Protein AF-A0A4S0ILC7-F1 (afdb_monomer_lite)

pLDDT: mean 93.52, std 3.7, range [79.75, 98.19]

Secondary structure (DSSP, 8-state):
---GGGHHHHHHTTT-------EE--EEEPPP---S-SSEEE-SSEEEEE-TTS-EEEEETT-EEEE-SHHHHHTGGGGHHHHHH-TTTEEEESS--

Foldseek 3Di:
DPPQQCPQVVCVVVVDHDLHWDKAWDKDKDQADDPPDPAWDADQAWTWGADPNNIIIITGHLAIETEQDPSCVVCVVVCVVVCVVRVPRYHYDDHGD

Radius of gyration: 16.6 Å; chains: 1; bounding box: 36×27×40 Å

Structure (mmCIF, N/CA/C/O backbone):
data_AF-A0A4S0ILC7-F1
#
_entry.id   AF-A0A4S0ILC7-F1
#
loop_
_atom_site.group_PDB
_atom_site.id
_atom_site.type_symbol
_atom_site.label_atom_id
_atom_site.label_alt_id
_atom_site.label_comp_id
_atom_site.label_asym_id
_atom_site.label_entity_id
_atom_site.label_seq_id
_atom_site.pdbx_PDB_ins_code
_atom_site.Cartn_x
_atom_site.Cartn_y
_atom_site.Cartn_z
_atom_site.occupancy
_atom_site.B_iso_or_equiv
_atom_site.auth_seq_id
_atom_site.auth_comp_id
_atom_site.auth_asym_id
_atom_site.auth_atom_id
_atom_site.pdbx_PDB_model_num
ATOM 1 N N . VAL A 1 1 ? -18.219 5.252 -0.470 1.00 93.50 1 VAL A N 1
ATOM 2 C CA . VAL A 1 1 ? -17.538 6.493 -0.926 1.00 93.50 1 VAL A CA 1
ATOM 3 C C . VAL A 1 1 ? -16.284 6.117 -1.701 1.00 93.50 1 VAL A C 1
ATOM 5 O O . VAL A 1 1 ? -15.779 5.029 -1.468 1.00 93.50 1 VAL A O 1
ATOM 8 N N . ALA A 1 2 ? -15.784 6.973 -2.597 1.00 95.50 2 ALA A N 1
ATOM 9 C CA . ALA A 1 2 ? -14.556 6.736 -3.372 1.00 95.50 2 ALA A CA 1
ATOM 10 C C . ALA A 1 2 ? -13.360 7.533 -2.805 1.00 95.50 2 ALA A C 1
ATOM 12 O O . ALA A 1 2 ? -12.646 8.208 -3.536 1.00 95.50 2 ALA A O 1
ATOM 13 N N . GLY A 1 3 ? -13.186 7.507 -1.478 1.00 95.00 3 GLY A N 1
ATOM 14 C CA . GLY A 1 3 ? -12.189 8.320 -0.765 1.00 95.00 3 GLY A CA 1
ATOM 15 C C . GLY A 1 3 ? -10.831 7.642 -0.561 1.00 95.00 3 GLY A C 1
ATOM 16 O O . GLY A 1 3 ? -9.963 8.208 0.098 1.00 95.00 3 GLY A O 1
ATOM 17 N N . GLY A 1 4 ? -10.647 6.414 -1.061 1.00 94.94 4 GLY A N 1
ATOM 18 C CA . GLY A 1 4 ? -9.428 5.631 -0.843 1.00 94.94 4 GLY A CA 1
ATOM 19 C C . GLY A 1 4 ? -9.092 5.496 0.646 1.00 94.94 4 GLY A C 1
ATOM 20 O O . GLY A 1 4 ? -9.980 5.219 1.458 1.00 94.94 4 GLY A O 1
ATOM 21 N N . ALA A 1 5 ? -7.832 5.759 1.001 1.00 93.62 5 ALA A N 1
ATOM 22 C CA . ALA A 1 5 ? -7.323 5.716 2.375 1.00 93.62 5 ALA A CA 1
ATOM 23 C C . ALA A 1 5 ? -8.076 6.644 3.355 1.00 93.62 5 ALA A C 1
ATOM 25 O O . ALA A 1 5 ? -8.105 6.374 4.551 1.00 93.62 5 ALA A O 1
ATOM 26 N N . TRP A 1 6 ? -8.745 7.695 2.865 1.00 94.56 6 TRP A N 1
ATOM 27 C CA . TRP A 1 6 ? -9.512 8.635 3.693 1.00 94.56 6 TRP A CA 1
ATOM 28 C C . TRP A 1 6 ? -10.996 8.273 3.835 1.00 94.56 6 TRP A C 1
ATOM 30 O O . TRP A 1 6 ? -11.763 9.027 4.436 1.00 94.56 6 TRP A O 1
ATOM 40 N N . SER A 1 7 ? -11.430 7.124 3.304 1.00 96.38 7 SER A N 1
ATOM 41 C CA . SER A 1 7 ? -12.844 6.726 3.334 1.00 96.38 7 SER A CA 1
ATOM 42 C C . SER A 1 7 ? -13.390 6.583 4.757 1.00 96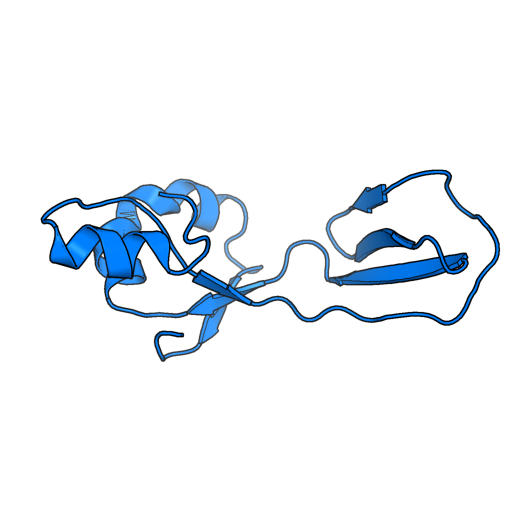.38 7 SER A C 1
ATOM 44 O O . SER A 1 7 ? -14.496 7.054 5.012 1.00 96.38 7 SER A O 1
ATOM 46 N N . SER A 1 8 ? -12.622 5.993 5.684 1.00 94.88 8 SER A N 1
ATOM 47 C CA . SER A 1 8 ? -13.030 5.876 7.096 1.00 94.88 8 SER A CA 1
ATOM 48 C C . SER A 1 8 ? -13.157 7.249 7.757 1.00 94.88 8 SER A C 1
ATOM 50 O O . SER A 1 8 ? -14.199 7.558 8.330 1.00 94.88 8 SER A O 1
ATOM 52 N N . LEU A 1 9 ? -12.159 8.123 7.578 1.00 93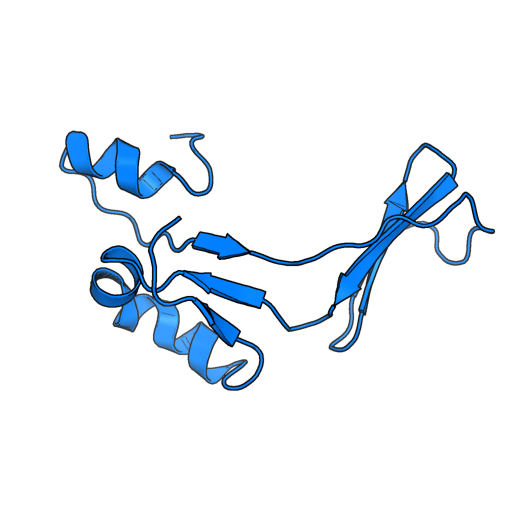.56 9 LEU A N 1
ATOM 53 C CA . LEU A 1 9 ? -12.175 9.483 8.126 1.00 93.56 9 LEU A CA 1
ATOM 54 C C . LEU A 1 9 ? -13.407 10.278 7.667 1.00 93.56 9 LEU A C 1
ATOM 56 O O . LEU A 1 9 ? -14.065 10.930 8.477 1.00 93.56 9 LEU A O 1
ATOM 60 N N . PHE A 1 10 ? -13.734 10.211 6.375 1.00 95.94 10 PHE A N 1
ATOM 61 C CA . PHE A 1 10 ? -14.917 10.871 5.831 1.00 95.94 10 PHE A CA 1
ATOM 62 C C . PHE A 1 10 ? -16.214 10.286 6.411 1.00 95.94 10 PHE A C 1
ATOM 64 O O . PHE A 1 10 ? -17.070 11.023 6.899 1.00 95.94 10 PHE A O 1
ATOM 71 N N . LEU A 1 11 ? -16.362 8.959 6.380 1.00 97.00 11 LEU A N 1
ATOM 72 C CA . LEU A 1 11 ? -17.579 8.270 6.813 1.00 97.00 11 LEU A CA 1
ATOM 73 C C . LEU A 1 11 ? -17.830 8.375 8.320 1.00 97.00 11 LEU A C 1
ATOM 75 O O . LEU A 1 11 ? -18.988 8.457 8.732 1.00 97.00 11 LEU A O 1
ATOM 79 N N . ALA A 1 12 ? -16.773 8.466 9.128 1.00 94.69 12 ALA A N 1
ATOM 80 C CA . ALA A 1 12 ? -16.878 8.650 10.570 1.00 94.69 12 ALA A CA 1
ATOM 81 C C . ALA A 1 12 ? -17.659 9.925 10.926 1.00 94.69 12 ALA A C 1
ATOM 83 O O . ALA A 1 12 ? -18.470 9.914 11.851 1.00 94.69 12 ALA A O 1
ATOM 84 N N . ARG A 1 13 ? -17.507 11.004 10.141 1.00 95.81 13 ARG A N 1
ATOM 85 C CA . ARG A 1 13 ? -18.287 12.242 10.316 1.00 95.81 13 ARG A CA 1
ATOM 86 C C . ARG A 1 13 ? -19.785 12.057 10.042 1.00 95.81 13 ARG A C 1
ATOM 88 O O . ARG A 1 13 ? -20.592 12.851 10.513 1.00 95.81 13 ARG A O 1
ATOM 95 N N . HIS A 1 14 ? -20.150 11.005 9.318 1.00 97.50 14 HIS A N 1
ATOM 96 C CA . HIS A 1 14 ? -21.527 10.619 9.016 1.00 97.50 14 HIS A CA 1
ATOM 97 C C . HIS A 1 14 ? -22.020 9.440 9.872 1.00 97.50 14 HIS A C 1
ATOM 99 O O . HIS A 1 14 ? -23.059 8.861 9.568 1.00 97.50 14 HIS A O 1
ATOM 105 N N . GLY A 1 15 ? -21.290 9.067 10.930 1.00 97.06 15 GLY A N 1
ATOM 106 C CA . GLY A 1 15 ? -21.666 7.967 11.823 1.00 97.06 15 GLY A CA 1
ATOM 107 C C . GLY A 1 15 ? -21.517 6.572 11.207 1.00 97.06 15 GLY A C 1
ATOM 108 O O . GLY A 1 15 ? -22.014 5.601 11.773 1.00 97.06 15 GLY A O 1
ATOM 109 N N . VAL A 1 16 ? -20.838 6.452 10.063 1.00 97.31 16 VAL A N 1
ATOM 110 C CA . VAL A 1 16 ? -20.612 5.175 9.379 1.00 97.31 16 VAL A CA 1
ATOM 111 C C . VAL A 1 16 ? -19.189 4.699 9.657 1.00 97.31 16 VAL A C 1
ATOM 113 O O . VAL A 1 16 ? -18.222 5.411 9.400 1.00 97.31 16 VAL A O 1
ATOM 116 N N . SER A 1 17 ? -19.065 3.474 10.167 1.00 95.56 17 SER A N 1
ATOM 117 C CA . SER A 1 17 ? -17.785 2.828 10.468 1.00 95.56 17 SER A CA 1
ATOM 118 C C . SER A 1 17 ? -17.472 1.761 9.423 1.00 95.56 17 SER A C 1
ATOM 120 O O . SER A 1 17 ? -18.336 0.943 9.102 1.00 95.56 17 SER A O 1
ATOM 122 N N . ILE A 1 18 ? -16.244 1.759 8.899 1.00 96.44 18 ILE A N 1
ATOM 123 C CA . ILE A 1 18 ? -15.753 0.737 7.970 1.00 96.44 18 ILE A CA 1
ATOM 124 C C . ILE A 1 18 ? -14.363 0.253 8.397 1.00 96.44 18 ILE A C 1
ATOM 126 O O . ILE A 1 18 ? -13.562 1.068 8.849 1.00 96.44 18 ILE A O 1
ATOM 130 N N . PRO A 1 19 ? -14.037 -1.039 8.218 1.00 96.00 19 PRO A N 1
ATOM 131 C CA . PRO A 1 19 ? -12.691 -1.543 8.452 1.00 96.00 19 PRO A CA 1
ATOM 132 C C . PRO A 1 19 ? -11.754 -1.070 7.339 1.00 96.00 19 PRO A C 1
ATOM 134 O O . PRO A 1 19 ? -11.589 -1.754 6.334 1.00 96.00 19 PRO A O 1
ATOM 137 N N . GLN A 1 20 ? -11.177 0.121 7.488 1.00 95.44 20 GLN A N 1
ATOM 138 C CA . GLN A 1 20 ? -10.183 0.661 6.563 1.00 95.44 20 GLN A CA 1
ATOM 139 C C . GLN A 1 20 ? -8.933 1.057 7.341 1.00 95.44 20 GLN A C 1
ATOM 141 O O . GLN A 1 20 ? -8.985 1.906 8.225 1.00 95.44 20 GLN A O 1
ATOM 146 N N . LEU A 1 21 ? -7.798 0.477 6.957 1.00 95.06 21 LEU A N 1
ATOM 147 C CA . LEU A 1 21 ? -6.477 0.890 7.419 1.00 95.06 21 LEU A CA 1
ATOM 148 C C . LEU A 1 21 ? -5.715 1.592 6.296 1.00 95.06 21 LEU A C 1
ATOM 150 O O . LEU A 1 21 ? -5.995 1.390 5.110 1.00 95.06 21 LEU A O 1
ATOM 154 N N . SER A 1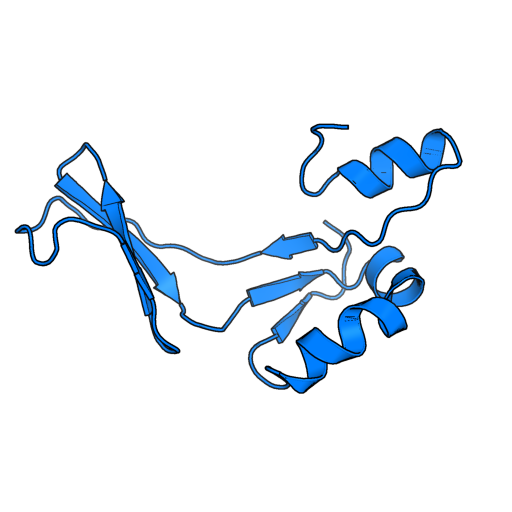 22 ? -4.730 2.397 6.681 1.00 94.19 22 SER A N 1
ATOM 155 C CA . SER A 1 22 ? -3.837 3.091 5.756 1.00 94.19 22 SER A CA 1
ATOM 156 C C . SER A 1 22 ? -2.451 2.475 5.819 1.00 94.19 22 SER A C 1
ATOM 158 O O . SER A 1 22 ? -1.892 2.295 6.901 1.00 94.19 22 SER A O 1
ATOM 160 N N . VAL A 1 23 ? -1.878 2.188 4.653 1.00 93.75 23 VAL A N 1
ATOM 161 C CA . VAL A 1 23 ? -0.516 1.669 4.513 1.00 93.75 23 VAL A CA 1
ATOM 162 C C . VAL A 1 23 ? 0.266 2.508 3.509 1.00 93.75 23 VAL A C 1
ATOM 164 O O . VAL A 1 23 ? -0.309 3.112 2.605 1.00 93.75 23 VAL A O 1
ATOM 167 N N . ARG A 1 24 ? 1.589 2.533 3.653 1.00 93.31 24 ARG A N 1
ATOM 168 C CA . ARG A 1 24 ? 2.525 3.165 2.722 1.00 93.31 24 ARG A CA 1
ATOM 169 C C . ARG A 1 24 ? 3.534 2.143 2.228 1.00 93.31 24 ARG A C 1
ATOM 171 O O . ARG A 1 24 ? 4.048 1.341 3.005 1.00 93.31 24 ARG A O 1
ATOM 178 N N . VAL A 1 25 ? 3.867 2.226 0.946 1.00 93.12 25 VAL A N 1
ATOM 179 C CA . VAL A 1 25 ? 4.910 1.416 0.311 1.00 93.12 25 VAL A CA 1
ATOM 180 C C . VAL A 1 25 ? 5.801 2.340 -0.509 1.00 93.12 25 VAL A C 1
ATOM 182 O O . VAL A 1 25 ? 5.309 3.253 -1.172 1.00 93.12 25 VAL A O 1
ATOM 185 N N . THR A 1 26 ? 7.111 2.115 -0.454 1.00 91.88 26 THR A N 1
ATOM 186 C CA . THR A 1 26 ? 8.066 2.802 -1.329 1.00 91.88 26 THR A CA 1
ATOM 187 C C . THR A 1 26 ? 8.130 2.075 -2.663 1.00 91.88 26 THR A C 1
ATOM 189 O O . THR A 1 26 ? 8.228 0.848 -2.701 1.00 91.88 26 THR A O 1
ATOM 192 N N . THR A 1 27 ? 8.111 2.833 -3.754 1.00 95.69 27 THR A N 1
ATOM 193 C CA . THR A 1 27 ? 8.283 2.297 -5.106 1.00 95.69 27 THR A CA 1
ATOM 194 C C . THR A 1 27 ? 9.416 3.021 -5.816 1.00 95.69 27 THR A C 1
ATOM 196 O O . THR A 1 27 ? 9.736 4.163 -5.481 1.00 95.69 27 THR A O 1
ATOM 199 N N . ALA A 1 28 ? 10.034 2.343 -6.777 1.00 97.00 28 ALA A N 1
ATOM 200 C CA . ALA A 1 28 ? 11.070 2.897 -7.632 1.00 97.00 28 ALA A CA 1
ATOM 201 C C . ALA A 1 28 ? 10.606 2.921 -9.089 1.00 97.00 28 ALA A C 1
ATOM 203 O O . ALA A 1 28 ? 9.818 2.085 -9.538 1.00 97.00 28 ALA A O 1
ATOM 204 N N . ALA A 1 29 ? 11.121 3.898 -9.821 1.00 97.81 29 ALA A N 1
ATOM 205 C CA . ALA A 1 29 ? 10.921 4.088 -11.243 1.00 97.81 29 ALA A CA 1
ATOM 206 C C . ALA A 1 29 ? 12.244 3.804 -11.952 1.00 97.81 29 ALA A C 1
ATOM 208 O O . ALA A 1 29 ? 13.239 4.454 -11.641 1.00 97.81 29 ALA A O 1
ATOM 209 N N . THR A 1 30 ? 12.260 2.863 -12.892 1.00 97.81 30 THR A N 1
ATOM 210 C CA . THR A 1 30 ? 13.429 2.668 -13.757 1.00 97.81 30 THR A CA 1
ATOM 211 C C . THR A 1 30 ? 13.373 3.615 -14.954 1.00 97.81 30 THR A C 1
ATOM 213 O O . THR A 1 30 ? 12.304 4.112 -15.320 1.00 97.81 30 THR A O 1
ATOM 216 N N . GLU A 1 31 ? 14.517 3.801 -15.607 1.00 98.19 31 GLU A N 1
ATOM 217 C CA . GLU A 1 31 ? 14.563 4.236 -17.004 1.00 98.19 31 GLU A CA 1
ATOM 218 C C . GLU A 1 31 ? 13.919 3.182 -17.934 1.00 98.19 31 GLU A C 1
ATOM 220 O O . GLU A 1 31 ? 13.599 2.072 -17.475 1.00 98.19 31 GLU A O 1
ATOM 225 N N . PRO A 1 32 ? 13.680 3.495 -19.220 1.00 97.75 32 PRO A N 1
ATOM 226 C CA . PRO A 1 32 ? 13.215 2.506 -20.182 1.00 97.75 32 PRO A CA 1
ATOM 227 C C . PRO A 1 32 ? 14.170 1.313 -20.268 1.00 97.75 32 PRO A C 1
ATOM 229 O O . PRO A 1 32 ? 15.375 1.479 -20.425 1.00 97.75 32 PRO A O 1
ATOM 232 N N . LEU A 1 33 ? 13.625 0.101 -20.185 1.00 96.88 33 LEU A N 1
ATOM 233 C CA . LEU A 1 33 ? 14.388 -1.148 -20.232 1.00 96.88 33 LEU A CA 1
ATOM 234 C C . LEU A 1 33 ? 13.738 -2.128 -21.221 1.00 96.88 33 LEU A C 1
ATOM 236 O O . LEU A 1 33 ? 12.549 -1.969 -21.535 1.00 96.88 33 LEU A O 1
ATOM 240 N N . PRO A 1 34 ? 14.476 -3.148 -21.705 1.00 97.00 34 PRO A N 1
ATOM 241 C CA . PRO A 1 34 ? 13.904 -4.200 -22.536 1.00 97.00 34 PRO A CA 1
ATOM 242 C C . PRO A 1 34 ? 12.663 -4.840 -21.903 1.00 97.00 34 PRO A C 1
ATOM 244 O O . PRO A 1 34 ? 12.520 -4.927 -20.677 1.00 97.00 34 PRO A O 1
ATOM 247 N N . GLU A 1 35 ? 11.745 -5.295 -22.751 1.00 95.69 35 GLU A N 1
ATOM 248 C CA . GLU A 1 35 ? 10.594 -6.054 -22.280 1.00 95.69 35 GLU A CA 1
ATOM 249 C C . GLU A 1 35 ? 11.041 -7.446 -21.834 1.00 95.69 35 GLU A C 1
ATOM 251 O O . GLU A 1 35 ? 11.421 -8.271 -22.658 1.00 95.69 35 GLU A O 1
ATOM 256 N N . ILE A 1 36 ? 11.002 -7.696 -20.525 1.00 94.25 36 ILE A N 1
ATOM 257 C CA . ILE A 1 36 ? 11.294 -9.018 -19.955 1.00 94.25 36 ILE A CA 1
ATOM 258 C C . ILE A 1 36 ? 10.015 -9.823 -19.699 1.00 94.25 36 ILE A C 1
ATOM 260 O O . ILE A 1 36 ? 10.067 -11.041 -19.562 1.00 94.25 36 ILE A O 1
ATOM 264 N N . TYR A 1 37 ? 8.868 -9.141 -19.615 1.00 93.44 37 TYR A N 1
ATOM 265 C CA . TYR A 1 37 ? 7.562 -9.742 -19.372 1.00 93.44 37 TYR A CA 1
ATOM 266 C C . TYR A 1 37 ? 6.441 -8.791 -19.815 1.00 93.44 37 TYR A C 1
ATOM 268 O O . TYR A 1 37 ? 6.420 -7.622 -19.420 1.00 93.44 37 TYR A O 1
ATOM 276 N N . ALA A 1 38 ? 5.485 -9.298 -20.593 1.00 89.06 38 ALA A N 1
ATOM 277 C CA . ALA A 1 38 ? 4.337 -8.544 -21.099 1.00 89.06 38 ALA A CA 1
ATOM 278 C C . ALA A 1 38 ? 3.215 -8.432 -20.043 1.00 89.06 38 ALA A C 1
ATOM 280 O O . ALA A 1 38 ? 2.083 -8.861 -20.265 1.00 89.06 38 ALA A O 1
ATOM 281 N N . GLY A 1 39 ? 3.529 -7.893 -18.858 1.00 88.69 39 GLY A N 1
ATOM 282 C CA . GLY A 1 39 ? 2.562 -7.781 -17.764 1.00 88.69 39 GLY A CA 1
ATOM 283 C C . GLY A 1 39 ? 3.119 -7.236 -16.448 1.00 88.69 39 GLY A C 1
ATOM 284 O O . GLY A 1 39 ? 4.108 -6.499 -16.409 1.00 88.69 39 GLY A O 1
ATOM 285 N N . ALA A 1 40 ? 2.441 -7.595 -15.358 1.00 95.00 40 ALA A N 1
ATOM 286 C CA . ALA A 1 40 ? 2.886 -7.366 -13.990 1.00 95.00 40 ALA A CA 1
ATOM 287 C C . ALA A 1 40 ? 3.123 -8.712 -13.301 1.00 95.00 40 ALA A C 1
ATOM 289 O O . ALA A 1 40 ? 2.354 -9.649 -13.504 1.00 95.00 40 ALA A O 1
ATOM 290 N N . ALA A 1 41 ? 4.164 -8.793 -12.483 1.00 94.94 41 ALA A N 1
ATOM 291 C CA . ALA A 1 41 ? 4.468 -9.975 -11.689 1.00 94.94 41 ALA A CA 1
ATOM 292 C C . ALA A 1 41 ? 4.840 -9.559 -10.267 1.00 94.94 41 ALA A C 1
ATOM 294 O O . ALA A 1 41 ? 5.310 -8.442 -10.034 1.00 94.94 41 ALA A O 1
ATOM 295 N N . ALA A 1 42 ? 4.608 -10.459 -9.319 1.00 94.12 42 ALA A N 1
ATOM 296 C CA . ALA A 1 42 ? 4.963 -10.262 -7.928 1.00 94.12 42 ALA A CA 1
ATOM 297 C C . ALA A 1 42 ? 5.373 -11.586 -7.294 1.00 94.12 42 ALA A C 1
ATOM 299 O O . ALA A 1 42 ? 4.752 -12.619 -7.542 1.00 94.12 42 ALA A O 1
ATOM 300 N N . ASP A 1 43 ? 6.387 -11.520 -6.445 1.00 92.31 43 ASP A N 1
ATOM 301 C CA . ASP A 1 43 ? 6.729 -12.557 -5.487 1.00 92.31 43 ASP A CA 1
ATOM 302 C C . ASP A 1 43 ? 6.933 -11.936 -4.093 1.00 92.31 43 ASP A C 1
ATOM 304 O O . ASP A 1 43 ? 6.571 -10.784 -3.821 1.00 92.31 43 ASP A O 1
ATOM 308 N N . ASN A 1 44 ? 7.513 -12.713 -3.182 1.00 87.69 44 ASN A N 1
ATOM 309 C CA . ASN A 1 44 ? 7.765 -12.287 -1.809 1.00 87.69 44 ASN A CA 1
ATOM 310 C C . ASN A 1 44 ? 8.902 -11.260 -1.675 1.00 87.69 44 ASN A C 1
ATOM 312 O O . ASN A 1 44 ? 9.224 -10.869 -0.558 1.00 87.69 44 ASN A O 1
ATOM 316 N N . HIS A 1 45 ? 9.591 -10.893 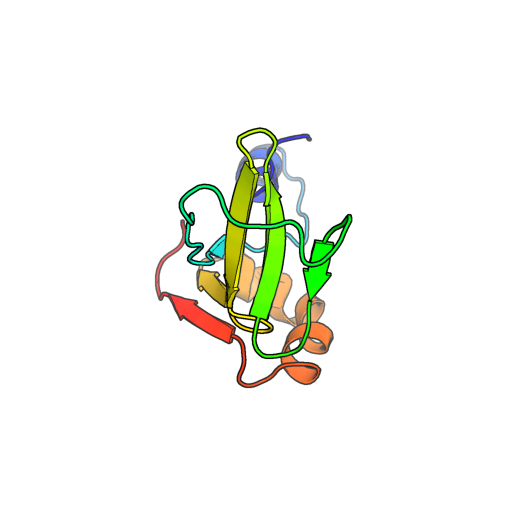-2.753 1.00 89.12 45 HIS A N 1
ATOM 317 C CA . HIS A 1 45 ? 10.788 -10.048 -2.736 1.00 89.12 45 HIS A CA 1
ATOM 318 C C . HIS A 1 45 ? 10.595 -8.800 -3.595 1.00 89.12 45 HIS A C 1
ATOM 320 O O . HIS A 1 45 ? 10.973 -7.701 -3.181 1.00 89.12 45 HIS A O 1
ATOM 326 N N . ILE A 1 46 ? 9.949 -8.933 -4.751 1.00 93.12 46 ILE A N 1
ATOM 327 C CA . ILE A 1 46 ? 9.711 -7.841 -5.684 1.00 93.12 46 ILE A CA 1
ATOM 328 C C . ILE A 1 46 ? 8.345 -7.965 -6.354 1.00 93.12 46 ILE A C 1
ATOM 330 O O . ILE A 1 46 ? 7.881 -9.042 -6.714 1.00 93.12 46 ILE A O 1
ATOM 334 N N . ALA A 1 47 ? 7.715 -6.818 -6.571 1.00 95.62 47 ALA A N 1
ATOM 335 C CA . ALA A 1 47 ? 6.629 -6.674 -7.520 1.00 95.62 47 ALA A CA 1
ATOM 336 C C . ALA A 1 47 ? 7.030 -5.659 -8.583 1.00 95.62 47 ALA A C 1
ATOM 338 O O . ALA A 1 47 ? 7.617 -4.618 -8.271 1.00 95.62 47 ALA A O 1
ATOM 339 N N . PHE A 1 48 ? 6.702 -5.943 -9.838 1.00 96.56 48 PHE A N 1
ATOM 340 C CA . PHE A 1 48 ? 6.932 -5.013 -10.927 1.00 96.56 48 PHE A CA 1
ATOM 341 C C . PHE A 1 48 ? 5.764 -4.967 -11.901 1.00 96.56 48 PHE A C 1
ATOM 343 O O . PHE A 1 48 ? 5.008 -5.923 -12.064 1.00 96.56 48 PHE A O 1
ATOM 350 N N . ARG A 1 49 ? 5.653 -3.839 -12.599 1.00 96.75 49 ARG A N 1
ATOM 351 C CA . ARG A 1 49 ? 4.815 -3.708 -13.794 1.00 96.75 49 ARG A CA 1
ATOM 352 C C . ARG A 1 49 ? 5.498 -2.830 -14.827 1.00 96.75 49 ARG A C 1
ATOM 354 O O . ARG A 1 49 ? 6.196 -1.878 -14.460 1.00 96.75 49 ARG A O 1
ATOM 361 N N . ARG A 1 50 ? 5.237 -3.104 -16.104 1.00 96.38 50 ARG A N 1
ATOM 362 C CA . ARG A 1 50 ? 5.653 -2.221 -17.197 1.00 96.38 50 ARG A CA 1
ATOM 363 C C . ARG A 1 50 ? 4.865 -0.906 -17.161 1.00 96.38 50 ARG A C 1
ATOM 365 O O . ARG A 1 50 ? 3.685 -0.866 -16.794 1.00 96.38 50 ARG A O 1
ATOM 372 N N . ARG A 1 51 ? 5.531 0.182 -17.532 1.00 95.19 51 ARG A N 1
ATOM 373 C CA . ARG A 1 51 ? 4.953 1.513 -17.736 1.00 95.19 51 ARG A CA 1
ATOM 374 C C . ARG A 1 51 ? 4.848 1.815 -19.229 1.00 95.19 51 ARG A C 1
ATOM 376 O O . ARG A 1 51 ? 5.578 1.253 -20.039 1.00 95.19 51 ARG A O 1
ATOM 383 N N . GLN A 1 52 ? 3.953 2.733 -19.584 1.00 94.81 52 GLN A N 1
ATOM 384 C CA . GLN A 1 52 ? 3.735 3.145 -20.978 1.00 94.81 52 GLN A CA 1
ATOM 385 C C . GLN A 1 52 ? 4.949 3.858 -21.593 1.00 94.81 52 GLN A C 1
ATOM 387 O O . GLN A 1 52 ? 5.107 3.849 -22.806 1.00 94.81 52 GLN A O 1
ATOM 392 N N . ASP A 1 53 ? 5.826 4.429 -20.766 1.00 96.00 53 ASP A N 1
ATOM 393 C CA . ASP A 1 53 ? 7.092 5.043 -21.187 1.00 96.00 53 ASP A CA 1
ATOM 394 C C . ASP A 1 53 ? 8.240 4.034 -21.371 1.00 96.00 53 ASP A C 1
ATOM 396 O O . ASP A 1 53 ? 9.387 4.422 -21.569 1.00 96.00 53 ASP A O 1
ATOM 400 N N . GLY A 1 54 ? 7.952 2.734 -21.295 1.00 95.69 54 GLY A N 1
ATOM 401 C CA . GLY A 1 54 ? 8.934 1.672 -21.487 1.00 95.69 54 GLY A CA 1
ATOM 402 C C . GLY A 1 54 ? 9.756 1.329 -20.242 1.00 95.69 54 GLY A C 1
ATOM 403 O O . GLY A 1 54 ? 10.484 0.334 -20.277 1.00 95.69 54 GLY A O 1
ATOM 404 N N . GLY A 1 55 ? 9.626 2.077 -19.141 1.00 96.94 55 GLY A N 1
ATOM 405 C CA . GLY A 1 55 ? 10.243 1.744 -17.855 1.00 96.94 55 GLY A CA 1
ATOM 406 C C . GLY A 1 55 ? 9.417 0.759 -17.024 1.00 96.94 55 GLY A C 1
ATOM 407 O O . GLY A 1 55 ? 8.367 0.264 -17.445 1.00 96.94 55 GLY A O 1
ATOM 408 N N . TYR A 1 56 ? 9.873 0.505 -15.800 1.00 97.75 56 TYR A N 1
ATOM 409 C CA . TYR A 1 56 ? 9.191 -0.327 -14.813 1.00 97.75 56 TYR A CA 1
ATOM 410 C C . TYR A 1 56 ? 8.906 0.465 -13.535 1.00 97.75 56 TYR A C 1
ATOM 412 O O . TYR A 1 56 ? 9.677 1.335 -13.120 1.00 97.75 56 TYR A O 1
ATOM 420 N N . THR A 1 57 ? 7.773 0.161 -12.903 1.00 97.44 57 THR A N 1
ATOM 421 C CA . THR A 1 57 ? 7.552 0.480 -11.488 1.00 97.44 57 THR A CA 1
ATOM 422 C C . THR A 1 57 ? 7.924 -0.750 -10.682 1.00 97.44 57 THR A C 1
ATOM 424 O O . THR A 1 57 ? 7.354 -1.810 -10.928 1.00 97.44 57 THR A O 1
ATOM 427 N N . LEU A 1 58 ? 8.845 -0.599 -9.735 1.00 96.56 58 LEU A N 1
ATOM 428 C CA . LEU A 1 58 ? 9.296 -1.654 -8.831 1.00 96.56 58 LEU A CA 1
ATOM 429 C C . LEU A 1 58 ? 8.795 -1.368 -7.414 1.00 96.56 58 LEU A C 1
ATOM 431 O O . LEU A 1 58 ? 8.807 -0.219 -6.969 1.00 96.56 58 LEU A O 1
ATOM 435 N N . ALA A 1 59 ? 8.395 -2.404 -6.691 1.00 95.44 59 ALA A N 1
ATOM 436 C CA . ALA A 1 59 ? 8.029 -2.344 -5.283 1.00 95.44 59 ALA A CA 1
ATOM 437 C C . ALA A 1 59 ? 8.652 -3.527 -4.539 1.00 95.44 59 ALA A C 1
ATOM 439 O O . ALA A 1 59 ? 8.836 -4.596 -5.121 1.00 95.44 59 ALA A O 1
ATOM 440 N N . ALA A 1 60 ? 8.949 -3.353 -3.252 1.00 90.75 60 ALA A N 1
ATOM 441 C CA . ALA A 1 60 ? 9.327 -4.480 -2.406 1.00 90.75 60 ALA A CA 1
ATOM 442 C C . ALA A 1 60 ? 8.128 -5.428 -2.246 1.00 90.75 60 ALA A C 1
ATOM 444 O O . ALA A 1 60 ? 7.036 -4.997 -1.869 1.00 90.75 60 ALA A O 1
ATOM 445 N N . GLY A 1 61 ? 8.338 -6.710 -2.532 1.00 85.12 61 GLY A N 1
ATOM 446 C CA . GLY A 1 61 ? 7.343 -7.757 -2.331 1.00 85.12 61 GLY A CA 1
ATOM 447 C C . GLY A 1 61 ? 7.082 -7.975 -0.843 1.00 85.12 61 GLY A C 1
ATOM 448 O O . GLY A 1 61 ? 8.002 -7.946 -0.028 1.00 85.12 61 GLY A O 1
ATOM 449 N N . GLY A 1 62 ? 5.813 -8.140 -0.468 1.00 79.75 62 GLY A N 1
ATOM 450 C CA . GLY A 1 62 ? 5.434 -8.576 0.879 1.00 79.75 62 GLY A CA 1
ATOM 451 C C . GLY A 1 62 ? 5.736 -7.613 2.036 1.00 79.75 62 GLY A C 1
ATOM 452 O O . GLY A 1 62 ? 5.507 -7.994 3.181 1.00 79.75 62 GLY A O 1
ATOM 453 N N . SER A 1 63 ? 6.207 -6.381 1.797 1.00 84.94 63 SER A N 1
ATOM 454 C CA . SER A 1 63 ? 6.454 -5.406 2.869 1.00 84.94 63 SER A CA 1
ATOM 455 C C . SER A 1 63 ? 5.712 -4.094 2.660 1.00 84.94 63 SER A C 1
ATOM 457 O O . SER A 1 63 ? 5.726 -3.505 1.582 1.00 84.94 63 SER A O 1
ATOM 459 N N . HIS A 1 64 ? 5.095 -3.608 3.731 1.00 90.69 64 HIS A N 1
ATOM 460 C CA . HIS A 1 64 ? 4.437 -2.310 3.769 1.00 90.69 64 HIS A CA 1
ATOM 461 C C . HIS A 1 64 ? 4.579 -1.683 5.153 1.00 90.69 64 HIS A C 1
ATOM 463 O O . HIS A 1 64 ? 4.949 -2.342 6.124 1.00 90.69 64 HIS A O 1
ATOM 469 N N . LEU A 1 65 ? 4.297 -0.388 5.234 1.00 93.88 65 LEU A N 1
ATOM 470 C CA . LEU A 1 65 ? 4.303 0.372 6.471 1.00 93.88 65 LEU A CA 1
ATOM 471 C C . LEU A 1 65 ? 2.866 0.725 6.856 1.00 93.88 65 LEU A C 1
ATOM 473 O O . LEU A 1 65 ? 2.210 1.478 6.143 1.00 93.88 65 LEU A O 1
ATOM 477 N N . LEU A 1 66 ? 2.376 0.169 7.960 1.00 94.44 66 LEU A N 1
ATOM 478 C CA . LEU A 1 66 ? 1.065 0.452 8.535 1.00 94.44 66 LEU A CA 1
ATOM 479 C C . LEU A 1 66 ? 1.135 1.686 9.438 1.00 94.44 66 LEU A C 1
ATOM 481 O O . LEU A 1 66 ? 1.997 1.774 10.314 1.00 94.44 66 LEU A O 1
ATOM 485 N N . TYR A 1 67 ? 0.198 2.614 9.257 1.00 95.31 67 TYR A N 1
ATOM 486 C CA . TYR A 1 67 ? 0.009 3.739 10.170 1.00 95.31 67 TYR A CA 1
ATOM 487 C C . TYR A 1 67 ? -0.803 3.295 11.396 1.00 95.31 67 TYR A C 1
ATOM 489 O O . TYR A 1 67 ? -1.940 2.837 11.264 1.00 95.31 67 TYR A O 1
ATOM 497 N N . LEU A 1 68 ? -0.245 3.458 12.597 1.00 94.00 68 LEU A N 1
ATOM 498 C CA . LEU A 1 68 ? -0.885 3.100 13.868 1.00 94.00 68 LEU A CA 1
ATOM 499 C C . LEU A 1 68 ? -1.810 4.218 14.381 1.00 94.00 68 LEU A C 1
ATOM 501 O O . LEU A 1 68 ? -1.620 4.765 15.464 1.00 94.00 68 LEU A O 1
ATOM 505 N N . GLY A 1 69 ? -2.819 4.575 13.583 1.00 92.06 69 GLY A N 1
ATOM 506 C CA . GLY A 1 69 ? -3.867 5.524 13.974 1.00 92.06 69 GLY A CA 1
ATOM 507 C C . GLY A 1 69 ? -5.012 4.879 14.774 1.00 92.06 69 GLY A C 1
ATOM 508 O O . GLY A 1 69 ? -5.037 3.660 14.945 1.00 92.06 69 GLY A O 1
ATOM 509 N N . PRO A 1 70 ? -6.023 5.658 15.208 1.00 91.81 70 PRO A N 1
ATOM 510 C CA . PRO A 1 70 ? -7.183 5.139 15.943 1.00 91.81 70 PRO A CA 1
ATOM 511 C C . PRO A 1 70 ? -7.899 3.974 15.243 1.00 91.81 70 PRO A C 1
ATOM 513 O O . PRO A 1 70 ? -8.368 3.052 15.909 1.00 91.81 70 PRO A O 1
ATOM 516 N N . ASP A 1 71 ? -7.945 3.987 13.908 1.00 94.12 71 ASP A N 1
ATOM 517 C CA . ASP A 1 71 ? -8.548 2.910 13.115 1.00 94.12 71 ASP A CA 1
ATOM 518 C C . ASP A 1 71 ? -7.774 1.589 13.209 1.00 94.12 71 ASP A C 1
ATOM 520 O O . ASP A 1 71 ? -8.401 0.531 13.232 1.00 94.12 71 ASP A O 1
ATOM 524 N N . ALA A 1 72 ? -6.443 1.626 13.365 1.00 93.94 72 ALA A N 1
ATOM 525 C CA . ALA A 1 72 ? -5.631 0.420 13.556 1.00 93.94 72 ALA A CA 1
ATOM 526 C C . ALA A 1 72 ? -6.042 -0.349 14.817 1.00 93.94 72 ALA A C 1
ATOM 528 O O . ALA A 1 72 ? -6.082 -1.576 14.808 1.00 93.94 72 ALA A O 1
ATOM 529 N N . PHE A 1 73 ? -6.413 0.373 15.876 1.00 93.31 73 PHE A N 1
ATOM 530 C CA . PHE A 1 73 ? -6.897 -0.221 17.120 1.00 93.31 73 PHE A CA 1
ATOM 531 C C . PHE A 1 73 ? -8.379 -0.590 17.040 1.00 93.31 73 PHE A C 1
ATOM 533 O O . PHE A 1 73 ? -8.753 -1.703 17.405 1.00 93.31 73 PHE A O 1
ATOM 540 N N . ARG A 1 74 ? -9.223 0.312 16.518 1.00 93.75 74 ARG A N 1
ATOM 541 C CA . ARG A 1 74 ? -10.674 0.098 16.376 1.00 93.75 74 ARG A CA 1
ATOM 542 C C . ARG A 1 74 ? -11.002 -1.154 15.563 1.00 93.75 74 ARG A C 1
ATOM 544 O O . ARG A 1 74 ? -11.941 -1.867 15.903 1.00 93.75 74 ARG A O 1
ATOM 551 N N . HIS A 1 75 ? -10.224 -1.416 14.515 1.00 95.62 75 HIS A N 1
ATOM 552 C CA . HIS A 1 75 ? -10.452 -2.511 13.573 1.00 95.62 75 HIS A CA 1
ATOM 553 C C . HIS A 1 75 ? -9.463 -3.672 13.731 1.00 95.62 75 HIS A C 1
ATOM 555 O O . HIS A 1 75 ? -9.475 -4.591 12.917 1.00 95.62 75 HIS A O 1
ATOM 561 N N . PHE A 1 76 ? -8.628 -3.674 14.777 1.00 94.88 76 PHE A N 1
ATOM 562 C CA . PHE A 1 76 ? -7.533 -4.636 14.963 1.00 94.88 76 PH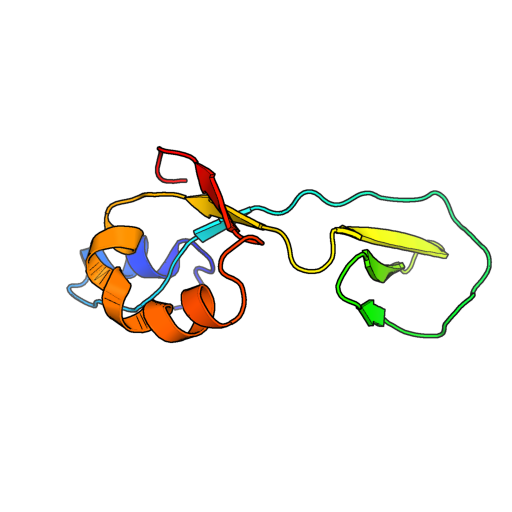E A CA 1
ATOM 563 C C . PHE A 1 76 ? -7.951 -6.097 14.732 1.00 94.88 76 PHE A C 1
ATOM 565 O O . PHE A 1 76 ? -7.316 -6.823 13.968 1.00 94.88 76 PHE A O 1
ATOM 572 N N . THR A 1 77 ? -9.061 -6.524 15.336 1.00 96.50 77 THR A N 1
ATOM 573 C CA . THR A 1 77 ? -9.549 -7.909 15.248 1.00 96.50 77 THR A CA 1
ATOM 574 C C . THR A 1 77 ? -9.946 -8.328 13.836 1.00 96.50 77 THR A C 1
ATOM 576 O O . THR A 1 77 ? -9.824 -9.503 13.498 1.00 96.50 77 THR A O 1
ATOM 579 N N . GLN A 1 78 ? -10.355 -7.384 12.987 1.00 97.12 78 GLN A N 1
ATOM 580 C CA . GLN A 1 78 ? -10.721 -7.647 11.594 1.00 97.12 78 GLN A CA 1
ATOM 581 C C . GLN A 1 78 ? -9.487 -7.901 10.716 1.00 97.12 78 GLN A C 1
ATOM 583 O O . GLN A 1 78 ? -9.597 -8.564 9.688 1.00 97.12 78 GLN A O 1
ATOM 588 N N . TYR A 1 79 ? -8.306 -7.445 11.148 1.00 94.88 79 TYR A N 1
ATOM 589 C CA . TYR A 1 79 ? -7.035 -7.605 10.433 1.00 94.88 79 TYR A CA 1
ATOM 590 C C . TYR A 1 79 ? -6.106 -8.666 11.043 1.00 94.88 79 TYR A C 1
ATOM 592 O O . TYR A 1 79 ? -5.005 -8.881 10.537 1.00 94.88 79 TYR A O 1
ATOM 600 N N . LEU A 1 80 ? -6.554 -9.398 12.071 1.00 95.12 80 LEU A N 1
ATOM 601 C CA . LEU A 1 80 ? -5.820 -10.539 12.634 1.00 95.12 80 LEU A CA 1
ATOM 602 C C . LEU A 1 80 ? -5.405 -11.586 11.583 1.00 95.12 80 LEU A C 1
ATOM 604 O O . LEU A 1 80 ? -4.269 -12.051 11.656 1.00 95.12 80 LEU A O 1
ATOM 608 N N . PRO A 1 81 ? -6.262 -11.973 10.613 1.00 94.94 81 PRO A N 1
ATOM 609 C CA . PRO A 1 81 ? -5.865 -12.913 9.567 1.00 94.94 81 PRO A CA 1
ATOM 610 C C . PRO A 1 81 ? -4.706 -12.392 8.710 1.00 94.94 81 PRO A C 1
ATOM 612 O O . PRO A 1 81 ? -3.753 -13.128 8.483 1.00 94.94 81 PRO A O 1
ATOM 615 N N . ALA A 1 82 ? -4.738 -11.115 8.315 1.00 92.06 82 ALA A N 1
ATOM 616 C CA . ALA A 1 82 ? -3.667 -10.495 7.533 1.00 92.06 82 ALA A CA 1
ATOM 617 C C . ALA A 1 82 ? -2.349 -10.426 8.323 1.00 92.06 82 ALA A C 1
ATOM 619 O O . ALA A 1 82 ? -1.282 -10.711 7.785 1.00 92.06 82 ALA A O 1
ATOM 620 N N . LEU A 1 83 ? -2.424 -10.110 9.621 1.00 91.62 83 LEU A N 1
ATOM 621 C CA . LEU A 1 83 ? -1.259 -10.124 10.505 1.00 91.62 83 LEU A CA 1
ATOM 622 C C . LEU A 1 83 ? -0.683 -11.538 10.685 1.00 91.62 83 LEU A C 1
ATOM 624 O O . LEU A 1 83 ? 0.528 -11.691 10.779 1.00 91.62 83 LEU A O 1
ATOM 628 N N . ARG A 1 84 ? -1.529 -12.574 10.739 1.00 93.44 84 ARG A N 1
ATOM 629 C CA . ARG A 1 84 ? -1.088 -13.975 10.857 1.00 93.44 84 ARG A CA 1
ATOM 630 C C . ARG A 1 84 ? -0.438 -14.499 9.581 1.00 93.44 84 ARG A C 1
ATOM 632 O O . ARG A 1 84 ? 0.503 -15.276 9.683 1.00 93.44 84 ARG A O 1
ATOM 639 N N . ASP A 1 85 ? -0.943 -14.090 8.421 1.00 90.38 85 ASP A N 1
ATOM 640 C CA . ASP A 1 85 ? -0.403 -14.482 7.117 1.00 90.38 85 ASP A CA 1
ATOM 641 C C . ASP A 1 85 ? 0.998 -13.894 6.884 1.00 90.38 85 ASP A C 1
ATOM 643 O O . ASP A 1 85 ? 1.896 -14.576 6.396 1.00 90.38 85 ASP A O 1
ATOM 647 N N . ASN A 1 86 ? 1.223 -12.648 7.318 1.00 87.44 86 ASN A N 1
ATOM 648 C CA . ASN A 1 86 ? 2.510 -11.977 7.165 1.00 87.44 86 ASN A CA 1
ATOM 649 C C . ASN A 1 86 ? 2.944 -11.205 8.431 1.00 87.44 86 ASN A C 1
ATOM 651 O O . ASN A 1 86 ? 2.940 -9.965 8.450 1.00 87.44 86 ASN A O 1
ATOM 655 N N . PRO A 1 87 ? 3.362 -11.917 9.497 1.00 86.94 87 PRO A N 1
ATOM 656 C CA . PRO A 1 87 ? 3.633 -11.315 10.804 1.00 86.94 87 PRO A CA 1
ATOM 657 C C . PRO A 1 87 ? 4.859 -10.396 10.819 1.00 86.94 87 PRO A C 1
ATOM 659 O O . PRO A 1 87 ? 4.952 -9.516 11.673 1.00 86.94 87 PRO A O 1
ATOM 662 N N . PHE A 1 88 ? 5.788 -10.574 9.874 1.00 86.62 88 PHE A N 1
ATOM 663 C CA . PHE A 1 88 ? 7.051 -9.828 9.812 1.00 86.62 88 PHE A CA 1
ATOM 664 C C . PHE A 1 88 ? 7.154 -8.867 8.618 1.00 86.62 88 PHE A C 1
ATOM 666 O O . PHE A 1 88 ? 8.083 -8.065 8.560 1.00 86.62 88 PHE A O 1
ATOM 673 N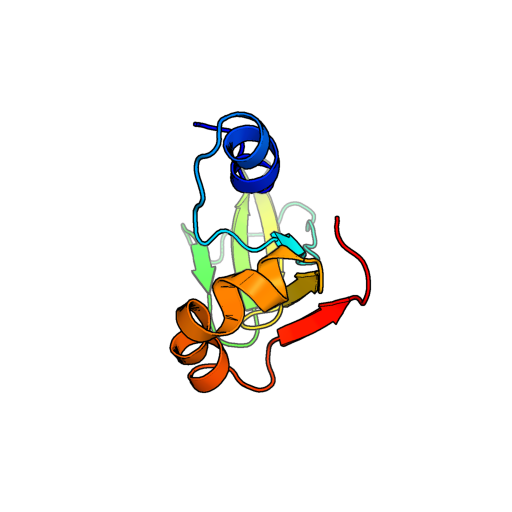 N . GLY A 1 89 ? 6.214 -8.904 7.669 1.00 86.06 89 GLY A N 1
ATOM 674 C CA . GLY A 1 89 ? 6.213 -8.007 6.508 1.00 86.06 89 GLY A CA 1
ATOM 675 C C . GLY A 1 89 ? 5.690 -6.603 6.811 1.00 86.06 89 GLY A C 1
ATOM 676 O O . GLY A 1 89 ? 6.010 -5.648 6.092 1.00 86.06 89 GLY A O 1
ATOM 677 N N . THR A 1 90 ? 4.928 -6.455 7.896 1.00 89.50 90 THR A N 1
ATOM 678 C CA . THR A 1 90 ? 4.365 -5.170 8.322 1.00 89.50 90 THR A CA 1
ATOM 679 C C . THR A 1 90 ? 5.370 -4.404 9.174 1.00 89.50 90 THR A C 1
ATOM 681 O O . THR A 1 90 ? 5.728 -4.816 10.275 1.00 89.50 90 THR A O 1
ATOM 684 N N . ARG A 1 91 ? 5.802 -3.245 8.680 1.00 91.12 91 ARG A N 1
ATOM 685 C CA . ARG A 1 91 ? 6.485 -2.226 9.483 1.00 91.12 91 ARG A CA 1
ATOM 686 C C . ARG A 1 91 ? 5.452 -1.256 10.039 1.00 91.12 91 ARG A C 1
ATOM 688 O O . ARG A 1 91 ? 4.423 -1.028 9.413 1.00 91.12 91 ARG A O 1
ATOM 695 N N . TYR A 1 92 ? 5.730 -0.651 11.184 1.00 92.56 92 TYR A N 1
ATOM 696 C CA . TYR A 1 92 ? 4.774 0.231 11.849 1.00 92.56 92 TYR A CA 1
ATOM 697 C C . TYR A 1 92 ? 5.283 1.665 11.886 1.00 92.56 92 TYR A C 1
ATOM 699 O O . TYR A 1 92 ? 6.455 1.913 12.167 1.00 92.56 92 TYR A O 1
ATOM 707 N N . PHE A 1 93 ? 4.388 2.608 11.618 1.00 93.56 93 PHE A N 1
ATOM 708 C CA . PHE A 1 93 ? 4.626 4.031 11.804 1.00 93.56 93 PHE A CA 1
ATOM 709 C C . PHE A 1 93 ? 3.682 4.546 12.888 1.00 93.56 93 PHE A C 1
ATOM 711 O O . PHE A 1 93 ? 2.478 4.311 12.793 1.00 93.56 93 PHE A O 1
ATOM 718 N N . PRO A 1 94 ? 4.200 5.213 13.933 1.00 90.00 94 PRO A N 1
ATOM 719 C CA . PRO A 1 94 ? 3.450 5.443 15.168 1.00 90.00 94 PRO A CA 1
ATOM 720 C C . PRO A 1 94 ? 2.349 6.507 15.054 1.00 90.00 94 PRO A C 1
ATOM 722 O O . PRO A 1 94 ? 1.610 6.717 16.008 1.00 90.00 94 PRO A O 1
ATOM 725 N N . PHE A 1 95 ? 2.231 7.183 13.912 1.00 88.56 95 PHE A N 1
ATOM 726 C CA . PHE A 1 95 ? 1.258 8.250 13.699 1.00 88.56 95 PHE A CA 1
ATOM 727 C C . PHE A 1 95 ? 0.239 7.847 12.636 1.00 88.56 95 PHE A C 1
ATOM 729 O O . PHE A 1 95 ? 0.528 6.998 11.796 1.00 88.56 95 PHE A O 1
ATOM 736 N N . ALA A 1 96 ? -0.949 8.447 12.680 1.00 84.38 96 ALA A N 1
ATOM 737 C CA . ALA A 1 96 ? -1.922 8.369 11.593 1.00 84.38 96 ALA A CA 1
ATOM 738 C C . ALA A 1 96 ? -1.403 9.132 10.351 1.00 84.38 96 ALA A C 1
ATOM 740 O O . ALA A 1 96 ? -0.545 10.007 10.507 1.00 84.38 96 ALA A O 1
ATOM 741 N N . PRO A 1 97 ? -1.865 8.786 9.136 1.00 81.38 97 PRO A N 1
ATOM 742 C CA . PRO A 1 97 ? -1.592 9.584 7.943 1.00 81.38 97 PRO A CA 1
ATOM 743 C C . PRO A 1 97 ? -2.288 10.949 7.987 1.00 81.38 97 PRO A C 1
ATOM 745 O O . PRO A 1 97 ? -3.284 11.095 8.735 1.00 81.38 97 PRO A O 1
#

Sequence (97 aa):
VAGGAWSSLFLARHGVSIPQLSVRVTTAATEPLPEIYAGAAADNHIAFRRRQDGGYTLAAGGSHLLYLGPDAFRHFTQYLPALRDNPFGTRYFPFAP